Protein AF-A0A2E2TBA7-F1 (afdb_monomer)

Solvent-accessible surface area (backbone atoms only — not comparable to full-atom values): 9238 Å² total; per-residue (Å²): 132,82,86,79,78,93,79,73,98,77,82,79,81,90,69,86,88,75,64,69,52,80,53,84,62,82,95,82,56,82,50,82,44,43,56,67,56,39,50,57,47,47,51,52,52,51,49,49,46,70,75,65,44,54,63,34,43,54,87,55,48,68,64,54,55,20,61,77,69,74,46,56,56,70,56,53,49,49,35,36,36,72,78,65,73,34,55,62,70,58,48,52,45,47,51,34,48,53,53,37,53,53,50,42,66,75,41,50,52,94,56,34,59,74,64,55,70,69,56,46,41,44,65,30,18,42,89,42,71,68,59,42,52,53,45,42,28,72,72,67,76,36,53,73,67,58,52,49,49,49,59,60,60,112

pLDDT: mean 81.48, std 22.39, range [24.77, 98.06]

Secondary structure (DSSP, 8-state):
--------S-------S--EEEEEETTTEEEEEEHHHHHHHHHHHHHHHHHH-GGGSTT--HHHHHHHTT--HHHHHHHHHHHHSS-HHHHHHHHHHHHHHHHHHHTEETTEESS-HHHHHHHTT---HHHHHHHHHHHHSS-HHHHHHHHH--

Structure (mmCIF, N/CA/C/O backbone):
data_AF-A0A2E2TBA7-F1
#
_entry.id   AF-A0A2E2TBA7-F1
#
loop_
_atom_site.group_PDB
_atom_site.id
_atom_site.type_symbol
_atom_site.label_atom_id
_atom_site.label_alt_id
_atom_site.label_comp_id
_atom_site.label_asym_id
_atom_site.label_entity_id
_atom_site.label_seq_id
_atom_site.pdbx_PDB_ins_code
_atom_site.Cartn_x
_atom_site.Cartn_y
_atom_site.Cartn_z
_atom_site.occupancy
_atom_site.B_iso_or_equiv
_atom_site.auth_seq_id
_atom_site.auth_comp_id
_atom_site.auth_asym_id
_atom_site.auth_atom_id
_atom_site.pdbx_PDB_model_num
ATOM 1 N N . MET A 1 1 ? -14.430 -23.973 48.897 1.00 41.78 1 MET A N 1
ATOM 2 C CA . MET A 1 1 ? -14.152 -24.447 47.530 1.00 41.78 1 MET A CA 1
ATOM 3 C C . MET A 1 1 ? -15.305 -23.957 46.680 1.00 41.78 1 MET A C 1
ATOM 5 O O . MET A 1 1 ? -16.429 -24.409 46.867 1.00 41.78 1 MET A O 1
ATOM 9 N N . GLU A 1 2 ? -15.031 -22.884 45.948 1.00 30.27 2 GLU A N 1
ATOM 10 C CA . GLU A 1 2 ? -15.956 -22.095 45.124 1.00 30.27 2 GLU A CA 1
ATOM 11 C C . GLU A 1 2 ? -16.721 -23.017 44.146 1.00 30.27 2 GLU A C 1
ATOM 13 O O . GLU A 1 2 ? -16.165 -23.997 43.660 1.00 30.27 2 GLU A O 1
ATOM 18 N N . ALA A 1 3 ? -18.052 -22.929 44.003 1.00 27.05 3 ALA A N 1
ATOM 19 C CA . ALA A 1 3 ? -18.788 -21.936 43.202 1.00 27.05 3 ALA A CA 1
ATOM 20 C C . ALA A 1 3 ? -18.152 -21.759 41.802 1.00 27.05 3 ALA A C 1
ATOM 22 O O . ALA A 1 3 ? -16.991 -21.411 41.708 1.00 27.05 3 ALA A O 1
ATOM 23 N N . GLN A 1 4 ? -18.804 -21.944 40.656 1.00 24.77 4 GLN A N 1
ATOM 24 C CA . GLN A 1 4 ? -20.219 -21.979 40.318 1.00 24.77 4 GLN A CA 1
ATOM 25 C C . GLN A 1 4 ? -20.363 -22.491 38.872 1.00 24.77 4 GLN A C 1
ATOM 27 O O . GLN A 1 4 ? -19.608 -22.107 37.988 1.00 24.77 4 GLN A O 1
ATOM 32 N N . LYS A 1 5 ? -21.387 -23.328 38.686 1.00 28.64 5 LYS A N 1
ATOM 33 C CA . LYS A 1 5 ? -22.400 -23.313 37.619 1.00 28.64 5 LYS A CA 1
ATOM 34 C C . LYS A 1 5 ? -21.967 -23.021 36.173 1.00 28.64 5 LYS A C 1
ATOM 36 O O . LYS A 1 5 ? -21.840 -21.877 35.752 1.00 28.64 5 LYS A O 1
ATOM 41 N N . THR A 1 6 ? -22.028 -24.082 35.374 1.00 35.12 6 THR A N 1
ATOM 42 C CA . THR A 1 6 ? -22.618 -24.070 34.029 1.00 35.12 6 THR A CA 1
ATOM 43 C C . THR A 1 6 ? -23.973 -23.344 34.055 1.00 35.12 6 THR A C 1
ATOM 45 O O . THR A 1 6 ? -24.862 -23.754 34.804 1.00 35.12 6 THR A O 1
ATOM 48 N N . ILE A 1 7 ? -24.136 -22.277 33.265 1.00 28.92 7 ILE A N 1
ATOM 49 C CA . ILE A 1 7 ? -25.440 -21.687 32.926 1.00 28.92 7 ILE A CA 1
ATOM 50 C C . ILE A 1 7 ? -25.463 -21.416 31.418 1.00 28.92 7 ILE A C 1
ATOM 52 O O . ILE A 1 7 ? -24.490 -20.952 30.831 1.00 28.92 7 ILE A O 1
ATOM 56 N N . THR A 1 8 ? -26.584 -21.831 30.856 1.00 27.48 8 THR A N 1
ATOM 57 C CA . THR A 1 8 ? -27.000 -22.088 29.482 1.00 27.48 8 THR A CA 1
ATOM 58 C C . THR A 1 8 ? -27.144 -20.850 28.594 1.00 27.48 8 THR A C 1
ATOM 60 O O . THR A 1 8 ? -27.253 -19.725 29.075 1.00 27.48 8 THR A O 1
ATOM 63 N N . GLU A 1 9 ? -27.214 -21.111 27.286 1.00 33.19 9 GLU A N 1
ATOM 64 C CA . GLU A 1 9 ? -27.812 -20.266 26.249 1.00 33.19 9 GLU A CA 1
ATOM 65 C C . GLU A 1 9 ? -29.188 -19.726 26.683 1.00 33.19 9 GLU A C 1
ATOM 67 O O . GLU A 1 9 ? -30.178 -20.430 26.567 1.00 33.19 9 GLU A O 1
ATOM 72 N N . GLU A 1 10 ? -29.275 -18.501 27.197 1.00 35.47 10 GLU A N 1
ATOM 73 C CA . GLU A 1 10 ? -30.451 -17.630 27.049 1.00 35.47 10 GLU A CA 1
ATOM 74 C C . GLU A 1 10 ? -30.178 -16.264 27.679 1.00 35.47 10 GLU A C 1
ATOM 76 O O . GLU A 1 10 ? -29.498 -16.160 28.695 1.00 35.47 10 GLU A O 1
ATOM 81 N N . GLN A 1 11 ? -30.778 -15.228 27.086 1.00 28.72 11 GLN A N 1
ATOM 82 C CA . GLN A 1 11 ? -30.673 -13.794 27.407 1.00 28.72 11 GLN A CA 1
ATOM 83 C C . GLN A 1 11 ? -29.586 -13.012 26.646 1.00 28.72 11 GLN A C 1
ATOM 85 O O . GLN A 1 11 ? -28.807 -12.250 27.217 1.00 28.72 11 GLN A O 1
ATOM 90 N N . LEU A 1 12 ? -29.624 -13.104 25.310 1.00 30.34 12 LEU A N 1
ATOM 91 C CA . LEU A 1 12 ? -29.256 -11.959 24.471 1.00 30.34 12 LEU A CA 1
ATOM 92 C C . LEU A 1 12 ? -30.328 -10.866 24.653 1.00 30.34 12 LEU A C 1
ATOM 94 O O . LEU A 1 12 ? -31.509 -11.152 24.435 1.00 30.34 12 LEU A O 1
ATOM 98 N N . PRO A 1 13 ? -29.974 -9.622 25.017 1.00 31.33 13 PRO A N 1
ATOM 99 C CA . PRO A 1 13 ? -30.932 -8.533 24.971 1.00 31.33 13 PRO A CA 1
ATOM 100 C C . PRO A 1 13 ? -31.286 -8.250 23.505 1.00 31.33 13 PRO A C 1
ATOM 102 O O . PRO A 1 13 ? -30.430 -7.895 22.695 1.00 31.33 13 PRO A O 1
ATOM 105 N N . LEU A 1 14 ? -32.567 -8.424 23.176 1.00 29.69 14 LEU A N 1
ATOM 106 C CA . LEU A 1 14 ? -33.190 -7.931 21.951 1.00 29.69 14 LEU A CA 1
ATOM 107 C C . LEU A 1 14 ? -33.119 -6.399 21.964 1.00 29.69 14 LEU A C 1
ATOM 109 O O . LEU A 1 14 ? -33.989 -5.737 22.524 1.00 29.69 14 LEU A O 1
ATOM 113 N N . ILE A 1 15 ? -32.068 -5.837 21.371 1.00 36.72 15 ILE A N 1
ATOM 114 C CA . ILE A 1 15 ? -31.977 -4.406 21.078 1.00 36.72 15 ILE A CA 1
ATOM 115 C C . ILE A 1 15 ? -31.939 -4.277 19.560 1.00 36.72 15 ILE A C 1
ATOM 117 O O . ILE A 1 15 ? -31.045 -4.785 18.887 1.00 36.72 15 ILE A O 1
ATOM 121 N N . GLN A 1 16 ? -32.994 -3.669 19.032 1.00 31.91 16 GLN A N 1
ATOM 122 C CA . GLN A 1 16 ? -33.185 -3.390 17.618 1.00 31.91 16 GLN A CA 1
ATOM 123 C C . GLN A 1 16 ? -32.103 -2.410 17.134 1.00 31.91 16 GLN A C 1
ATOM 125 O O . GLN A 1 16 ? -31.929 -1.361 17.740 1.00 31.91 16 GLN A O 1
ATOM 130 N N . ASN A 1 17 ? -31.433 -2.765 16.032 1.00 40.19 17 ASN A N 1
ATOM 131 C CA . ASN A 1 17 ? -30.586 -1.920 15.178 1.00 40.19 17 ASN A CA 1
ATOM 132 C C . ASN A 1 17 ? -29.441 -1.143 15.854 1.00 40.19 17 ASN A C 1
ATOM 134 O O . ASN A 1 17 ? -29.629 -0.004 16.251 1.00 40.19 17 ASN A O 1
ATOM 138 N N . GLU A 1 18 ? -28.251 -1.757 15.888 1.00 36.94 18 GLU A N 1
ATOM 139 C CA . GLU A 1 18 ? -26.902 -1.162 15.739 1.00 36.94 18 GLU A CA 1
ATOM 140 C C . GLU A 1 18 ? -25.883 -2.217 16.207 1.00 36.94 18 GLU A C 1
ATOM 142 O O . GLU A 1 18 ? -25.723 -2.468 17.403 1.00 36.94 18 GLU A O 1
ATOM 147 N N . GLN A 1 19 ? -25.224 -2.914 15.275 1.00 43.12 19 GLN A N 1
ATOM 148 C CA . GLN A 1 19 ? -24.261 -3.957 15.636 1.00 43.12 19 GLN A CA 1
ATOM 149 C C . GLN A 1 19 ? -23.002 -3.315 16.243 1.00 43.12 19 GLN A C 1
ATOM 151 O O . GLN A 1 19 ? -22.225 -2.641 15.569 1.00 43.12 19 GLN A O 1
ATOM 156 N N . LEU A 1 20 ? -22.819 -3.506 17.551 1.00 47.09 20 LEU A N 1
ATOM 157 C CA . LEU A 1 20 ? -21.620 -3.105 18.283 1.00 47.09 20 LEU A CA 1
ATOM 158 C C . LEU A 1 20 ? -20.493 -4.103 18.000 1.00 47.09 20 LEU A C 1
ATOM 160 O O . LEU A 1 20 ? -20.607 -5.277 18.360 1.00 47.09 20 LEU A O 1
ATOM 164 N N . VAL A 1 21 ? -19.373 -3.646 17.436 1.00 51.38 21 VAL A N 1
ATOM 165 C CA . VAL A 1 21 ? -18.164 -4.477 17.337 1.00 51.38 21 VAL A CA 1
ATOM 166 C C . VAL A 1 21 ? -17.383 -4.341 18.643 1.00 51.38 21 VAL A C 1
ATOM 168 O O . VAL A 1 21 ? -16.808 -3.295 18.942 1.00 51.38 21 VAL A O 1
ATOM 171 N N . ILE A 1 22 ? -17.390 -5.399 19.458 1.00 52.72 22 ILE A N 1
ATOM 172 C CA . ILE A 1 22 ? -16.625 -5.464 20.708 1.00 52.72 22 ILE A CA 1
ATOM 173 C C . ILE A 1 22 ? -15.213 -5.943 20.378 1.00 52.72 22 ILE A C 1
ATOM 175 O O . ILE A 1 22 ? -15.031 -7.089 19.976 1.00 52.72 22 ILE A O 1
ATOM 179 N N . VAL A 1 23 ? -14.209 -5.094 20.605 1.00 52.09 23 VAL A N 1
ATOM 180 C CA . VAL A 1 23 ? -12.800 -5.501 20.525 1.00 52.09 23 VAL A CA 1
ATOM 181 C C . VAL A 1 23 ? -12.170 -5.331 21.903 1.00 52.09 23 VAL A C 1
ATOM 183 O O . VAL A 1 23 ? -12.066 -4.220 22.424 1.00 52.09 23 VAL A O 1
ATOM 186 N N . THR A 1 24 ? -11.813 -6.448 22.535 1.00 42.59 24 THR A N 1
ATOM 187 C CA . THR A 1 24 ? -11.112 -6.467 23.823 1.00 42.59 24 THR A CA 1
ATOM 188 C C . THR 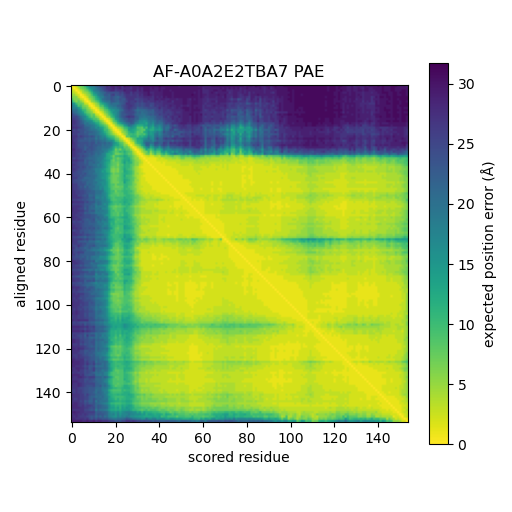A 1 24 ? -9.605 -6.460 23.605 1.00 42.59 24 THR A C 1
ATOM 190 O O . THR A 1 24 ? -9.079 -7.396 23.009 1.00 42.59 24 THR A O 1
ATOM 193 N N . GLU A 1 25 ? -8.902 -5.490 24.188 1.00 40.16 25 GLU A N 1
ATOM 194 C CA . GLU A 1 25 ? -7.497 -5.660 24.567 1.00 40.16 25 GLU A CA 1
ATOM 195 C C . GLU A 1 25 ? -7.343 -5.367 26.066 1.00 40.16 25 GLU A C 1
ATOM 197 O O . GLU A 1 25 ? -7.679 -4.289 26.549 1.00 40.16 25 GLU A O 1
ATOM 202 N N . ASN A 1 26 ? -6.874 -6.383 26.794 1.00 40.84 26 ASN A N 1
ATOM 203 C CA . ASN A 1 26 ? -6.339 -6.371 28.156 1.00 40.84 26 ASN A CA 1
ATOM 204 C C . ASN A 1 26 ? -7.066 -5.501 29.214 1.00 40.84 26 ASN A C 1
ATOM 206 O O . ASN A 1 26 ? -6.808 -4.325 29.454 1.00 40.84 26 ASN A O 1
ATOM 210 N N . ASN A 1 27 ? -7.937 -6.209 29.926 1.00 46.12 27 ASN A N 1
ATOM 211 C CA . ASN A 1 27 ? -8.479 -6.036 31.271 1.00 46.12 27 ASN A CA 1
ATOM 212 C C . ASN A 1 27 ? -9.227 -4.775 31.741 1.00 46.12 27 ASN A C 1
ATOM 214 O O . ASN A 1 27 ? -9.919 -4.966 32.727 1.00 46.12 27 ASN A O 1
ATOM 218 N N . GLN A 1 28 ? -9.238 -3.570 31.141 1.00 47.28 28 GLN A N 1
ATOM 219 C CA . GLN A 1 28 ? -10.141 -2.490 31.657 1.00 47.28 28 GLN A CA 1
ATOM 220 C C . GLN A 1 28 ? -10.710 -1.454 30.653 1.00 47.28 28 GLN A C 1
ATOM 222 O O . GLN A 1 28 ? -11.414 -0.539 31.080 1.00 47.28 28 GLN A O 1
ATOM 227 N N . LYS A 1 29 ? -10.514 -1.570 29.327 1.00 47.47 29 LYS A N 1
ATOM 228 C CA . LYS A 1 29 ? -11.161 -0.658 28.351 1.00 47.47 29 LYS A CA 1
ATOM 229 C C . LYS A 1 29 ? -11.882 -1.405 27.231 1.00 47.47 29 LYS A C 1
ATOM 231 O O . LYS A 1 29 ? -11.258 -1.969 26.341 1.00 47.47 29 LYS A O 1
ATOM 236 N N . LYS A 1 30 ? -13.218 -1.362 27.261 1.00 57.53 30 LYS A N 1
ATOM 237 C CA . LYS A 1 30 ? -14.085 -1.791 26.157 1.00 57.53 30 LYS A CA 1
ATOM 238 C C . LYS A 1 30 ? -14.135 -0.665 25.127 1.00 57.53 30 LYS A C 1
ATOM 240 O O . LYS A 1 30 ? -14.707 0.387 25.400 1.00 57.53 30 LYS A O 1
ATOM 245 N N . ILE A 1 31 ? -13.512 -0.868 23.973 1.00 60.09 31 ILE A N 1
ATOM 246 C CA . ILE A 1 31 ? -13.666 0.035 22.833 1.00 60.09 31 ILE A CA 1
ATOM 247 C C . ILE A 1 31 ? -14.974 -0.339 22.139 1.00 60.09 31 ILE A C 1
ATOM 249 O O . ILE A 1 31 ? -15.184 -1.504 21.804 1.00 60.09 31 ILE A O 1
ATOM 253 N N . LEU A 1 32 ? -15.863 0.640 21.984 1.00 67.31 32 LEU A N 1
ATOM 254 C CA . LEU A 1 32 ? -17.148 0.477 21.320 1.00 67.31 32 LEU A CA 1
ATOM 255 C C . LEU A 1 32 ? -17.128 1.332 20.052 1.00 67.31 32 LEU A C 1
ATOM 257 O O . LEU A 1 32 ? -17.082 2.558 20.145 1.00 67.31 32 LEU A O 1
ATOM 261 N N . LEU A 1 33 ? -17.123 0.679 18.892 1.00 74.44 33 LEU A N 1
ATOM 262 C CA . LEU A 1 33 ? -17.385 1.319 17.608 1.00 74.44 33 LEU A CA 1
ATOM 263 C C . LEU A 1 33 ? -18.650 0.696 17.022 1.00 74.44 33 LEU A C 1
ATOM 265 O O . LEU A 1 33 ? -18.793 -0.532 17.014 1.00 74.44 33 LEU A O 1
ATOM 269 N N . THR A 1 34 ? -19.570 1.540 16.567 1.00 83.81 34 THR A N 1
ATOM 270 C CA . THR A 1 34 ? -20.714 1.092 15.770 1.00 83.81 34 THR A CA 1
ATOM 271 C C . THR A 1 34 ? -20.264 0.804 14.342 1.00 83.81 34 THR A C 1
ATOM 273 O O . THR A 1 34 ? -19.258 1.344 13.876 1.00 83.81 34 THR A O 1
ATOM 276 N N . GLU A 1 35 ? -21.014 -0.025 13.622 1.00 84.38 35 GLU A N 1
ATOM 277 C CA . GLU A 1 35 ? -20.778 -0.252 12.192 1.00 84.38 35 GLU A CA 1
ATOM 278 C C . GLU A 1 35 ? -20.775 1.064 11.394 1.00 84.38 35 GLU A C 1
ATOM 280 O O . GLU A 1 35 ? -19.861 1.301 10.608 1.00 84.38 35 GLU A O 1
ATOM 285 N N . LEU A 1 36 ? -21.706 1.979 11.694 1.00 86.56 36 LEU A N 1
ATOM 286 C CA . LEU A 1 36 ? -21.747 3.309 11.081 1.00 86.56 36 LEU A CA 1
ATOM 287 C C . LEU A 1 36 ? -20.447 4.096 11.315 1.00 86.56 36 LEU A C 1
ATOM 289 O O . LEU A 1 36 ? -19.890 4.661 10.380 1.00 86.56 36 LEU A O 1
ATOM 293 N N . GLN A 1 37 ? -19.923 4.097 12.545 1.00 88.12 37 GLN A N 1
ATOM 294 C CA . GLN A 1 37 ? -18.652 4.762 12.844 1.00 88.12 37 GLN A CA 1
ATOM 295 C C . GLN A 1 37 ? -17.486 4.115 12.097 1.00 88.12 37 GLN A C 1
ATOM 297 O O . GLN A 1 37 ? -16.603 4.818 11.615 1.00 88.12 37 GLN A O 1
ATOM 302 N N . ILE A 1 38 ? -17.461 2.785 11.991 1.00 89.94 38 ILE A N 1
ATOM 303 C CA . ILE A 1 38 ? -16.417 2.081 11.240 1.00 89.94 38 ILE A CA 1
ATOM 304 C C . ILE A 1 38 ? -16.436 2.517 9.770 1.00 89.94 38 ILE A C 1
ATOM 306 O O . ILE A 1 38 ? -15.374 2.763 9.195 1.00 89.94 38 ILE A O 1
ATOM 310 N N . ASP A 1 39 ? -17.622 2.649 9.187 1.00 91.31 39 ASP A N 1
ATOM 311 C CA . ASP A 1 39 ? -17.804 3.021 7.787 1.00 91.31 39 ASP A CA 1
ATOM 312 C C . ASP A 1 39 ? -17.390 4.467 7.526 1.00 91.31 39 ASP A C 1
ATOM 314 O O . ASP A 1 39 ? -16.515 4.706 6.692 1.00 91.31 39 ASP A O 1
ATOM 318 N N . GLU A 1 40 ? -17.899 5.414 8.316 1.00 92.31 40 GLU A N 1
ATOM 319 C CA . GLU A 1 40 ? -17.521 6.830 8.229 1.00 92.31 40 GLU A CA 1
ATOM 320 C C . GLU A 1 40 ? -16.006 7.034 8.362 1.00 92.31 40 GLU A C 1
ATOM 322 O O . GLU A 1 40 ? -15.398 7.884 7.706 1.00 92.31 40 GLU A O 1
ATOM 327 N N . TRP A 1 41 ? -15.370 6.268 9.247 1.00 91.62 41 TRP A N 1
ATOM 328 C CA . TRP A 1 41 ? -13.934 6.374 9.467 1.00 91.62 41 TRP A CA 1
ATOM 329 C C . TRP A 1 41 ? -13.144 5.750 8.330 1.00 91.62 41 TRP A C 1
ATOM 331 O O . TRP A 1 41 ? -12.132 6.316 7.917 1.00 91.62 41 TRP A O 1
ATOM 341 N N . CYS A 1 42 ? -13.602 4.615 7.803 1.00 93.94 42 CYS A N 1
ATOM 342 C CA . CYS A 1 42 ? -13.001 4.007 6.627 1.00 93.94 42 CYS A CA 1
ATOM 343 C C . CYS A 1 42 ? -13.033 4.978 5.442 1.00 93.94 42 CYS A C 1
ATOM 345 O O . CYS A 1 42 ? -12.013 5.151 4.779 1.00 93.94 42 CYS A O 1
ATOM 347 N N . GLU A 1 43 ? -14.157 5.662 5.224 1.00 95.38 43 GLU A N 1
ATOM 348 C CA . GLU A 1 43 ? -14.290 6.675 4.175 1.00 95.38 43 GLU A CA 1
ATOM 349 C C . GLU A 1 43 ? -13.335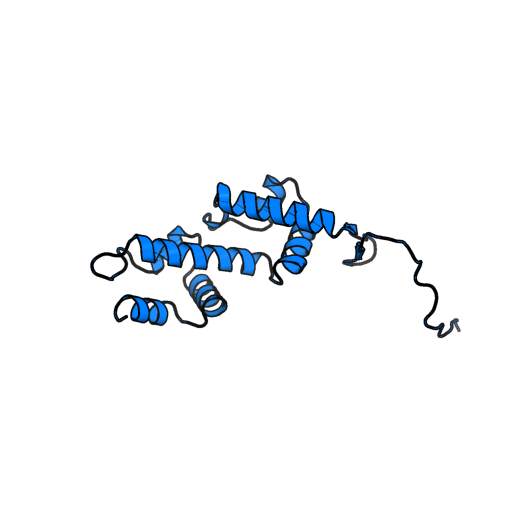 7.852 4.383 1.00 95.38 43 GLU A C 1
ATOM 351 O O . GLU A 1 43 ? -12.646 8.254 3.447 1.00 95.38 43 GLU A O 1
ATOM 356 N N . LYS A 1 44 ? -13.219 8.377 5.610 1.00 94.75 44 LYS A N 1
ATOM 357 C CA . LYS A 1 44 ? -12.261 9.452 5.927 1.00 94.75 44 LYS A CA 1
ATOM 358 C C . LYS A 1 44 ? -10.814 9.034 5.675 1.00 94.75 44 LYS A C 1
ATOM 360 O O . LYS A 1 44 ? -10.045 9.814 5.114 1.00 94.75 44 LYS A O 1
ATOM 365 N N . ILE A 1 45 ? -10.443 7.819 6.081 1.00 95.00 45 ILE A N 1
ATOM 366 C CA . ILE A 1 45 ? -9.103 7.269 5.853 1.00 95.00 45 ILE A CA 1
ATOM 367 C C . ILE A 1 45 ? -8.837 7.139 4.352 1.00 95.00 45 ILE A C 1
ATOM 369 O O . ILE A 1 45 ? -7.806 7.607 3.875 1.00 95.00 45 ILE A O 1
ATOM 373 N N . ASP A 1 46 ? -9.767 6.550 3.602 1.00 95.38 46 ASP A N 1
ATOM 374 C CA . ASP A 1 46 ? -9.624 6.364 2.158 1.00 95.38 46 ASP A CA 1
ATOM 375 C C . ASP A 1 46 ? -9.552 7.712 1.427 1.00 95.38 46 ASP A C 1
ATOM 377 O O . ASP A 1 46 ? -8.702 7.902 0.555 1.00 95.38 46 ASP A O 1
ATOM 381 N N . HIS A 1 47 ? -10.373 8.686 1.821 1.00 95.81 47 HIS A N 1
ATOM 382 C CA . HIS A 1 47 ? -10.334 10.037 1.272 1.00 95.81 47 HIS A CA 1
ATOM 383 C C . HIS A 1 47 ? -8.986 10.719 1.530 1.00 95.81 47 HIS A C 1
ATOM 385 O O . HIS A 1 47 ? -8.383 11.264 0.609 1.00 95.81 47 HIS A O 1
ATOM 391 N N . TYR A 1 48 ? -8.468 10.654 2.758 1.00 95.94 48 TYR A N 1
ATOM 392 C CA . TYR A 1 48 ? -7.161 11.217 3.096 1.00 95.94 48 TYR A CA 1
ATOM 393 C C . TYR A 1 48 ? -6.028 10.561 2.293 1.00 95.94 48 TYR A C 1
ATOM 395 O O . TYR A 1 48 ? -5.194 11.256 1.713 1.00 95.94 48 TYR A O 1
ATOM 403 N N . LEU A 1 49 ? -6.032 9.228 2.194 1.00 95.75 49 LEU A N 1
ATOM 404 C CA . LEU A 1 49 ? -5.012 8.479 1.457 1.00 95.75 49 LEU A CA 1
ATOM 405 C C . LEU A 1 49 ? -5.044 8.767 -0.048 1.00 95.75 49 LEU A C 1
ATOM 407 O O . LEU A 1 49 ? -3.994 8.849 -0.678 1.00 95.75 49 LEU A O 1
ATOM 411 N N . THR A 1 50 ? -6.229 8.947 -0.628 1.00 93.88 50 THR A N 1
ATOM 412 C CA . THR A 1 50 ? -6.385 9.189 -2.071 1.00 93.88 50 THR A CA 1
ATOM 413 C C . THR A 1 50 ? -6.141 10.641 -2.468 1.00 93.88 50 THR A C 1
ATOM 415 O O . THR A 1 50 ? -5.573 10.889 -3.527 1.00 93.88 50 THR A O 1
ATOM 418 N N . THR A 1 51 ? -6.540 11.607 -1.638 1.00 93.75 51 THR A N 1
ATOM 419 C CA . THR A 1 51 ? -6.396 13.035 -1.965 1.00 93.75 51 THR A CA 1
ATOM 420 C C . THR A 1 51 ? -5.012 13.582 -1.654 1.00 93.75 51 THR A C 1
ATOM 422 O O . THR A 1 51 ? -4.484 14.366 -2.438 1.00 93.75 51 THR A O 1
ATOM 425 N N . MET A 1 52 ? -4.419 13.179 -0.527 1.00 94.12 52 MET A N 1
ATOM 426 C CA . MET A 1 52 ? -3.119 13.693 -0.082 1.00 94.12 52 MET A CA 1
ATOM 427 C C . MET A 1 52 ? -1.958 12.768 -0.464 1.00 94.12 52 MET A C 1
ATOM 429 O O . MET A 1 52 ? -0.804 13.190 -0.427 1.00 94.12 52 MET A O 1
ATOM 433 N N . THR A 1 53 ? -2.230 11.509 -0.829 1.00 95.62 53 THR A N 1
ATOM 434 C CA . THR A 1 53 ? -1.208 10.483 -1.133 1.00 95.62 53 THR A CA 1
ATOM 435 C C . THR A 1 53 ? -0.069 10.378 -0.100 1.00 95.62 53 THR A C 1
ATOM 437 O O . THR A 1 53 ? 1.092 10.192 -0.467 1.00 95.62 53 THR A O 1
ATOM 440 N N . PRO A 1 54 ? -0.354 10.474 1.214 1.00 96.44 54 PRO A N 1
ATOM 441 C CA . PRO A 1 54 ? 0.679 10.535 2.244 1.00 96.44 54 PRO A CA 1
ATOM 442 C C . PRO A 1 54 ? 1.430 9.206 2.369 1.00 96.44 54 PRO A C 1
ATOM 444 O O . PRO A 1 54 ? 2.564 9.178 2.826 1.00 96.44 54 PRO A O 1
ATOM 447 N N . HIS A 1 55 ? 0.840 8.095 1.911 1.00 96.69 55 HIS A N 1
ATOM 448 C CA . HIS A 1 55 ? 1.494 6.792 1.890 1.00 96.69 55 HIS A CA 1
ATOM 449 C C . HIS A 1 55 ? 2.705 6.736 0.961 1.00 96.69 55 HIS A C 1
ATOM 451 O O . HIS A 1 55 ? 3.480 5.795 1.085 1.00 96.69 55 HIS A O 1
ATOM 457 N N . TRP A 1 56 ? 2.914 7.700 0.062 1.00 97.19 56 TRP A N 1
ATOM 458 C CA . TRP A 1 56 ? 4.156 7.774 -0.716 1.00 97.19 56 TRP A CA 1
ATOM 459 C C . TRP A 1 56 ? 5.349 8.245 0.115 1.00 97.19 56 TRP A C 1
ATOM 461 O O . TRP A 1 56 ? 6.485 7.995 -0.282 1.00 97.19 56 TRP A O 1
ATOM 471 N N . ASP A 1 57 ? 5.113 8.869 1.271 1.00 96.81 57 ASP A N 1
ATOM 472 C CA . ASP A 1 57 ? 6.170 9.132 2.237 1.00 96.81 57 ASP A CA 1
ATOM 473 C C . ASP A 1 57 ? 6.626 7.795 2.844 1.00 96.81 57 ASP A C 1
ATOM 475 O O . ASP A 1 57 ? 5.802 7.060 3.407 1.00 96.81 57 ASP A O 1
ATOM 479 N N . PRO A 1 58 ? 7.913 7.433 2.723 1.00 95.06 58 PRO A N 1
ATOM 480 C CA . PRO A 1 58 ? 8.443 6.242 3.357 1.00 95.06 58 PRO A CA 1
ATOM 481 C C . PRO A 1 58 ? 8.140 6.175 4.862 1.00 95.06 58 PRO A C 1
ATOM 483 O O . PRO A 1 58 ? 7.737 5.108 5.338 1.00 95.06 58 PRO A O 1
ATOM 486 N N . GLU A 1 59 ? 8.240 7.299 5.579 1.00 95.38 59 GLU A N 1
ATOM 487 C CA . GLU A 1 59 ? 8.035 7.411 7.033 1.00 95.38 59 GLU A CA 1
ATOM 488 C C . GLU A 1 59 ? 6.548 7.386 7.436 1.00 95.38 59 GLU A C 1
ATOM 490 O O . GLU A 1 59 ? 6.204 7.452 8.618 1.00 95.38 59 GLU A O 1
ATOM 495 N N . PHE A 1 60 ? 5.636 7.264 6.465 1.00 95.50 60 PHE A N 1
ATOM 496 C CA . PHE A 1 60 ? 4.211 7.152 6.733 1.00 95.50 60 PHE A CA 1
ATOM 497 C C . PHE A 1 60 ? 3.869 5.852 7.465 1.00 95.50 60 PHE A C 1
ATOM 499 O O . PHE A 1 60 ? 4.044 4.742 6.949 1.00 95.50 60 PHE A O 1
ATOM 506 N N . ASP A 1 61 ? 3.291 6.000 8.653 1.00 93.69 61 ASP A N 1
ATOM 507 C CA . ASP A 1 61 ? 2.853 4.898 9.490 1.00 93.69 61 ASP A CA 1
ATOM 5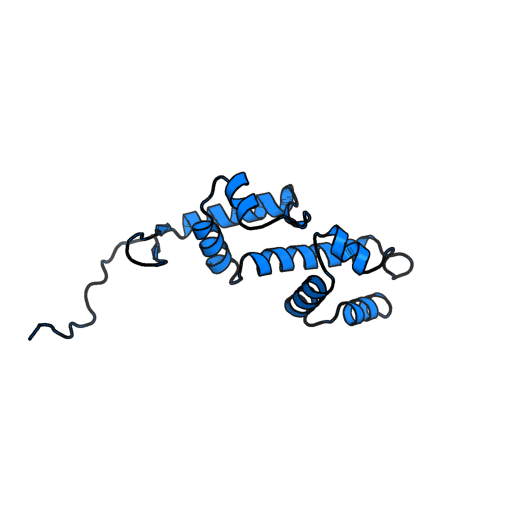08 C C . ASP A 1 61 ? 1.489 5.180 10.151 1.00 93.69 61 ASP A C 1
ATOM 510 O O . ASP A 1 61 ? 0.808 6.179 9.895 1.00 93.69 61 ASP A O 1
ATOM 514 N N . SER A 1 62 ? 1.077 4.268 11.036 1.00 91.44 62 SER A N 1
ATOM 515 C CA . SER A 1 62 ? -0.158 4.416 11.810 1.00 91.44 62 SER A CA 1
ATOM 516 C C . SER A 1 62 ? -0.126 5.615 12.765 1.00 91.44 62 SER A C 1
ATOM 518 O O . SER A 1 62 ? -1.191 6.094 13.152 1.00 91.44 62 SER A O 1
ATOM 520 N N . ALA A 1 63 ? 1.057 6.101 13.165 1.00 91.69 63 ALA A N 1
ATOM 521 C CA . ALA A 1 63 ? 1.213 7.279 14.018 1.00 91.69 63 ALA A CA 1
ATOM 522 C C . ALA A 1 63 ? 0.756 8.513 13.287 1.00 91.69 63 ALA A C 1
ATOM 524 O O . ALA A 1 63 ? -0.041 9.288 13.816 1.00 91.69 63 ALA A O 1
ATOM 525 N N . THR A 1 64 ? 1.295 8.662 12.083 1.00 93.25 64 THR A N 1
ATOM 526 C CA . THR A 1 64 ? 1.177 9.866 11.290 1.00 93.25 64 THR A CA 1
ATOM 527 C C . THR A 1 64 ? -0.285 10.078 10.941 1.00 93.25 64 THR A C 1
ATOM 529 O O . THR A 1 64 ? -0.860 11.079 11.352 1.00 93.25 64 THR A O 1
ATOM 532 N N . ILE A 1 65 ? -0.957 9.082 10.359 1.00 94.12 65 ILE A N 1
ATOM 533 C CA . ILE A 1 65 ? -2.391 9.197 10.048 1.00 94.12 65 ILE A CA 1
ATOM 534 C C . ILE A 1 65 ? -3.275 9.367 11.292 1.00 94.12 65 ILE A C 1
ATOM 536 O O . ILE A 1 65 ? -4.247 10.115 11.254 1.00 94.12 65 ILE A O 1
ATOM 540 N N . SER A 1 66 ? -2.943 8.719 12.413 1.00 90.56 66 SER A N 1
ATOM 541 C CA . SER A 1 66 ? -3.702 8.894 13.659 1.00 90.56 66 SER A CA 1
ATOM 542 C C . SER A 1 66 ? -3.599 10.326 14.176 1.00 90.56 66 SER A C 1
ATOM 544 O O . SER A 1 66 ? -4.577 10.882 14.662 1.00 90.56 66 SER A O 1
ATOM 546 N N . LYS A 1 67 ? -2.425 10.948 14.052 1.00 91.81 67 LYS A N 1
ATOM 547 C CA . LYS A 1 67 ? -2.224 12.348 14.422 1.00 91.81 67 LYS A CA 1
ATOM 548 C C . LYS A 1 67 ? -2.969 13.288 13.472 1.00 91.81 67 LYS A C 1
ATOM 550 O O . LYS A 1 67 ? -3.679 14.162 13.956 1.00 91.81 67 LYS A O 1
ATOM 555 N N . GLU A 1 68 ? -2.828 13.083 12.165 1.00 91.69 68 GLU A N 1
ATOM 556 C CA . GLU A 1 68 ? -3.411 13.939 11.120 1.00 91.69 68 GLU A CA 1
ATOM 557 C C . GLU A 1 68 ? -4.942 13.902 11.112 1.00 91.69 68 GLU A C 1
ATOM 559 O O . GLU A 1 68 ? -5.594 14.930 10.963 1.00 91.69 68 GLU A O 1
ATOM 564 N N . LEU A 1 69 ? -5.536 12.729 11.338 1.00 90.06 69 LEU A N 1
ATOM 565 C CA . LEU A 1 69 ? -6.990 12.575 11.407 1.00 90.06 69 LEU A CA 1
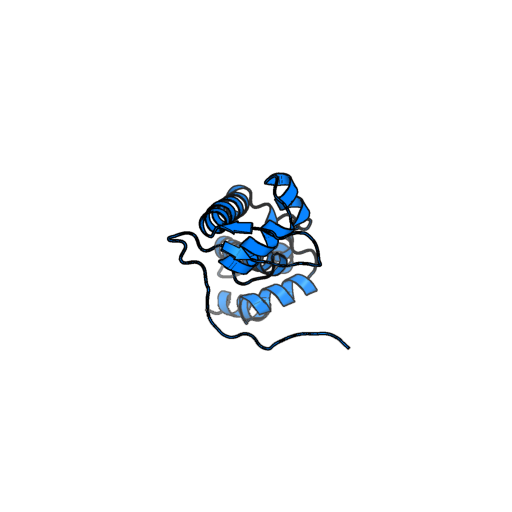ATOM 566 C C . LEU A 1 69 ? -7.549 12.720 12.832 1.00 90.06 69 LEU A C 1
ATOM 568 O O . LEU A 1 69 ? -8.742 12.515 13.043 1.00 90.06 69 LEU A O 1
ATOM 572 N N . HIS A 1 70 ? -6.703 13.063 13.812 1.00 87.38 70 HIS A N 1
ATOM 573 C CA . HIS A 1 70 ? -7.059 13.165 15.231 1.00 87.38 70 HIS A CA 1
ATOM 574 C C . HIS A 1 70 ? -7.775 11.913 15.776 1.00 87.38 70 HIS A C 1
ATOM 576 O O . HIS A 1 70 ? -8.775 11.990 16.494 1.00 87.38 70 HIS A O 1
ATOM 582 N N . PHE A 1 71 ? -7.230 10.741 15.452 1.00 81.00 71 PHE A N 1
ATOM 583 C CA . PHE A 1 71 ? -7.789 9.434 15.764 1.00 81.00 71 PHE A CA 1
ATOM 584 C C . PHE A 1 71 ? -6.907 8.583 16.676 1.00 81.00 71 PHE A C 1
ATOM 586 O O . PHE A 1 71 ? -5.694 8.747 16.786 1.00 81.00 71 PHE A O 1
ATOM 593 N N . ASN A 1 72 ? -7.546 7.630 17.354 1.00 83.69 72 ASN A N 1
ATOM 594 C CA . ASN A 1 72 ? -6.846 6.648 18.165 1.00 83.69 72 ASN A CA 1
ATOM 595 C C . ASN A 1 72 ? -6.256 5.546 17.266 1.00 83.69 72 ASN A C 1
ATOM 597 O O . ASN A 1 72 ? -6.975 4.957 16.458 1.00 83.69 72 ASN A O 1
ATOM 601 N N . ARG A 1 73 ? -4.971 5.209 17.448 1.00 82.62 73 ARG A N 1
ATOM 602 C CA . ARG A 1 73 ? -4.300 4.135 16.687 1.00 82.62 73 ARG A CA 1
ATOM 603 C C . ARG A 1 73 ? -5.016 2.788 16.771 1.00 82.62 73 ARG A C 1
ATOM 605 O O . ARG A 1 73 ? -5.068 2.065 15.782 1.00 82.62 73 ARG A O 1
ATOM 612 N N . THR A 1 74 ? -5.568 2.440 17.930 1.00 82.25 74 THR A N 1
ATOM 613 C CA . THR A 1 74 ? -6.336 1.203 18.107 1.00 82.25 74 THR A CA 1
ATOM 614 C C . THR A 1 74 ? -7.582 1.217 17.227 1.00 82.25 74 THR A C 1
ATOM 616 O O . THR A 1 74 ? -7.904 0.206 16.616 1.00 82.25 74 THR A O 1
ATOM 619 N N . TYR A 1 75 ? -8.245 2.368 17.087 1.00 84.06 75 TYR A N 1
ATOM 620 C CA . TYR A 1 75 ? -9.450 2.489 16.261 1.00 84.06 75 TYR A CA 1
ATOM 621 C C . TYR A 1 75 ? -9.096 2.367 14.783 1.00 84.06 75 TYR A C 1
ATOM 623 O O . TYR A 1 75 ? -9.769 1.641 14.064 1.00 84.06 75 TYR A O 1
ATOM 631 N N . LEU A 1 76 ? -7.998 2.989 14.347 1.00 87.94 76 LEU A N 1
ATOM 632 C CA . LEU A 1 76 ? -7.471 2.815 12.994 1.00 87.94 76 LEU A CA 1
ATOM 633 C C . LEU A 1 76 ? -7.235 1.332 12.669 1.00 87.94 76 LEU A C 1
ATOM 635 O O . LEU A 1 76 ? -7.701 0.845 11.642 1.00 87.94 76 LEU A O 1
ATOM 639 N N . SER A 1 77 ? -6.547 0.604 13.553 1.00 86.81 77 SER A N 1
ATOM 640 C CA . SER A 1 77 ? -6.300 -0.830 13.369 1.00 86.81 77 SER A CA 1
ATOM 641 C C . SER A 1 77 ? -7.598 -1.634 13.295 1.00 86.81 77 SER A C 1
ATOM 643 O O . SER A 1 77 ? -7.716 -2.502 12.431 1.00 86.81 77 SER A O 1
ATOM 645 N N . ILE A 1 78 ? -8.581 -1.327 14.149 1.00 86.06 78 ILE A N 1
ATOM 646 C CA . ILE A 1 78 ? -9.902 -1.969 14.124 1.00 86.06 78 ILE A CA 1
ATOM 647 C C . ILE A 1 78 ? -10.604 -1.689 12.795 1.00 86.06 78 ILE A C 1
ATOM 649 O O . ILE A 1 78 ? -11.005 -2.628 12.120 1.00 86.06 78 ILE A O 1
ATOM 653 N N . VAL A 1 79 ? -10.711 -0.425 12.383 1.00 91.50 79 VAL A N 1
ATOM 654 C CA . VAL A 1 79 ? -11.397 -0.028 11.146 1.00 91.50 79 VAL A CA 1
ATOM 655 C C . VAL A 1 79 ? -10.774 -0.716 9.933 1.00 91.50 79 VAL A C 1
ATOM 657 O O . VAL A 1 79 ? -11.484 -1.332 9.140 1.00 91.50 79 VAL A O 1
ATOM 660 N N . ILE A 1 80 ? -9.444 -0.685 9.811 1.00 92.19 80 ILE A N 1
ATOM 661 C CA . ILE A 1 80 ? -8.745 -1.307 8.682 1.00 92.19 80 ILE A CA 1
ATOM 662 C C . ILE A 1 80 ? -8.873 -2.832 8.713 1.00 92.19 80 ILE A C 1
ATOM 664 O O . ILE A 1 80 ? -9.173 -3.437 7.684 1.00 92.19 80 ILE A O 1
ATOM 668 N N . SER A 1 81 ? -8.712 -3.466 9.875 1.00 89.31 81 SER A N 1
ATOM 669 C CA . SER A 1 81 ? -8.879 -4.917 9.990 1.00 89.31 81 SER A CA 1
ATOM 670 C C . SER A 1 81 ? -10.309 -5.349 9.661 1.00 89.31 81 SER A C 1
ATOM 672 O O . SER A 1 81 ? -10.502 -6.351 8.976 1.00 89.31 81 SER A O 1
ATOM 674 N N . THR A 1 82 ? -11.311 -4.591 10.104 1.00 88.81 82 THR A N 1
ATOM 675 C CA . THR A 1 82 ? -12.724 -4.902 9.875 1.00 88.81 82 THR A CA 1
ATOM 676 C C . THR A 1 82 ? -13.1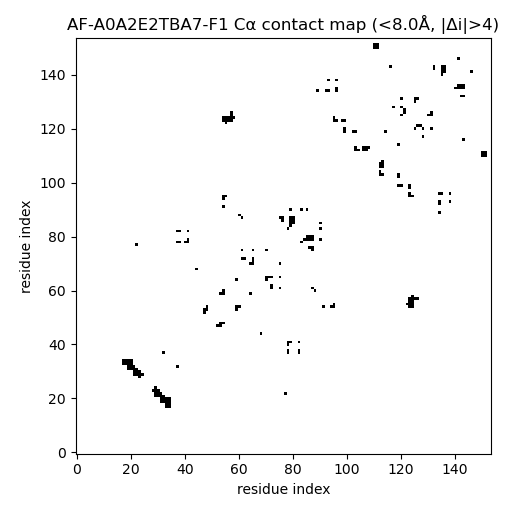27 -4.678 8.421 1.00 88.81 82 THR A C 1
ATOM 678 O O . THR A 1 82 ? -13.736 -5.560 7.826 1.00 88.81 82 THR A O 1
ATOM 681 N N . LYS A 1 83 ? -12.776 -3.532 7.818 1.00 93.38 83 LYS A N 1
ATOM 682 C CA . LYS A 1 83 ? -13.248 -3.161 6.469 1.00 93.38 83 LYS A CA 1
ATOM 683 C C . LYS A 1 83 ? -12.357 -3.646 5.338 1.00 93.38 83 LYS A C 1
ATOM 685 O O . LYS A 1 83 ? -12.831 -3.810 4.218 1.00 93.38 83 LYS A O 1
ATOM 690 N N . LYS A 1 84 ? -11.062 -3.834 5.594 1.00 91.19 84 LYS A N 1
ATOM 691 C CA . LYS A 1 84 ? -10.089 -4.240 4.568 1.00 91.19 84 LYS A CA 1
ATOM 692 C C . LYS A 1 84 ? -9.586 -5.666 4.765 1.00 91.19 84 LYS A C 1
ATOM 694 O O . LYS A 1 84 ? -8.940 -6.175 3.855 1.00 91.19 84 LYS A O 1
ATOM 699 N N . HIS A 1 85 ? -9.854 -6.297 5.915 1.00 91.94 85 HIS A N 1
ATOM 700 C CA . HIS A 1 85 ? -9.339 -7.626 6.280 1.00 91.94 85 HIS A CA 1
ATOM 701 C C . HIS A 1 85 ? -7.811 -7.726 6.175 1.00 91.94 85 HIS A C 1
ATOM 703 O O . HIS A 1 85 ? -7.245 -8.749 5.792 1.00 91.94 85 HIS A O 1
ATOM 709 N N . LEU A 1 86 ? -7.131 -6.625 6.497 1.00 92.06 86 LEU A N 1
ATOM 710 C CA . LEU A 1 86 ? -5.686 -6.485 6.406 1.00 92.06 86 LEU A CA 1
ATOM 711 C C . LEU A 1 86 ? -5.154 -5.799 7.657 1.00 92.06 86 LEU A C 1
ATOM 713 O O . LEU A 1 86 ? -5.834 -5.005 8.301 1.00 92.06 86 LEU A O 1
ATOM 717 N N . ARG A 1 87 ? -3.881 -6.051 7.954 1.00 92.38 87 ARG A N 1
ATOM 718 C CA . ARG A 1 87 ? -3.120 -5.177 8.846 1.00 92.38 87 ARG A CA 1
ATOM 719 C C . ARG A 1 87 ? -2.878 -3.828 8.172 1.00 92.38 87 ARG A C 1
ATOM 721 O O . ARG A 1 87 ? -2.727 -3.785 6.950 1.00 92.38 87 ARG A O 1
ATOM 728 N N . PHE A 1 88 ? -2.768 -2.758 8.959 1.00 92.56 88 PHE A N 1
ATOM 729 C CA . PHE A 1 88 ? -2.528 -1.404 8.448 1.00 92.56 88 PHE A CA 1
ATOM 730 C C . PHE A 1 88 ? -1.324 -1.343 7.500 1.00 92.56 88 PHE A C 1
ATOM 732 O O . PHE A 1 88 ? -1.435 -0.835 6.390 1.00 92.56 88 PHE A O 1
ATOM 739 N N . GLU A 1 89 ? -0.197 -1.949 7.871 1.00 93.19 89 GLU A N 1
ATOM 740 C CA . GLU A 1 89 ? 1.021 -1.916 7.056 1.00 93.19 89 GLU A CA 1
ATOM 741 C C . GLU A 1 89 ? 0.835 -2.654 5.721 1.00 93.19 89 GLU A C 1
ATOM 743 O O . GLU A 1 89 ? 1.338 -2.226 4.682 1.00 93.19 89 GLU A O 1
ATOM 748 N N . ASN A 1 90 ? 0.061 -3.744 5.725 1.00 94.94 90 ASN A N 1
ATOM 749 C CA . ASN A 1 90 ? -0.282 -4.473 4.504 1.00 94.94 90 ASN A CA 1
ATOM 750 C C . ASN A 1 90 ? -1.236 -3.668 3.619 1.00 94.94 90 ASN A C 1
ATOM 752 O O . ASN A 1 90 ? -1.109 -3.724 2.398 1.00 94.94 90 ASN A O 1
ATOM 756 N N . TYR A 1 91 ? -2.157 -2.909 4.218 1.00 96.25 91 TYR A N 1
ATOM 757 C CA . TYR A 1 91 ? -3.043 -2.014 3.483 1.00 96.25 91 TYR A CA 1
ATOM 758 C C . TYR A 1 91 ? -2.261 -0.900 2.780 1.00 96.25 91 TYR A C 1
ATOM 760 O O . TYR A 1 91 ? -2.410 -0.718 1.574 1.00 96.25 91 TYR A O 1
ATOM 768 N N . ILE A 1 92 ? -1.345 -0.236 3.489 1.00 97.00 92 ILE A N 1
ATOM 769 C CA . ILE A 1 92 ? -0.473 0.790 2.901 1.00 97.00 92 ILE A CA 1
ATOM 770 C C . ILE A 1 92 ? 0.386 0.208 1.780 1.00 97.00 92 ILE A C 1
ATOM 772 O O . ILE A 1 92 ? 0.436 0.761 0.683 1.00 97.00 92 ILE A O 1
ATOM 776 N N . ASN A 1 93 ? 0.999 -0.955 2.002 1.00 97.25 93 ASN A N 1
ATOM 777 C CA . ASN A 1 93 ? 1.774 -1.626 0.964 1.00 97.25 93 ASN A CA 1
ATOM 778 C C . ASN A 1 93 ? 0.924 -1.988 -0.261 1.00 97.25 93 ASN A C 1
ATOM 780 O O . ASN A 1 93 ? 1.407 -1.860 -1.381 1.00 97.25 93 ASN A O 1
ATOM 784 N N . LYS A 1 94 ? -0.336 -2.402 -0.079 1.00 97.19 94 LYS A N 1
ATOM 785 C CA . LYS A 1 94 ? -1.259 -2.671 -1.189 1.00 97.19 94 LYS A CA 1
ATOM 786 C C . LYS A 1 94 ? -1.486 -1.424 -2.047 1.00 97.19 94 LYS A C 1
ATOM 788 O O . LYS A 1 94 ? -1.400 -1.523 -3.269 1.00 97.19 94 LYS A O 1
ATOM 793 N N . LEU A 1 95 ? -1.714 -0.269 -1.419 1.00 97.69 95 LEU A N 1
ATOM 794 C CA . LEU A 1 95 ? -1.875 1.011 -2.121 1.00 97.69 95 LEU A CA 1
ATOM 795 C C . LEU A 1 95 ? -0.599 1.401 -2.877 1.00 97.69 95 LEU A C 1
ATOM 797 O O . LEU A 1 95 ? -0.653 1.652 -4.075 1.00 97.69 95 LEU A O 1
ATOM 801 N N . ARG A 1 96 ? 0.565 1.339 -2.215 1.00 98.06 96 ARG A N 1
ATOM 802 C CA . ARG A 1 96 ? 1.865 1.634 -2.845 1.00 98.06 96 ARG A CA 1
ATOM 803 C C . ARG A 1 96 ? 2.130 0.765 -4.077 1.00 98.06 96 ARG A C 1
ATOM 805 O O . ARG A 1 96 ? 2.633 1.258 -5.081 1.00 98.06 96 ARG A O 1
ATOM 812 N N . ILE A 1 97 ? 1.804 -0.531 -4.017 1.00 98.00 97 ILE A N 1
ATOM 813 C CA . ILE A 1 97 ? 1.963 -1.440 -5.163 1.00 98.00 97 ILE A CA 1
ATOM 814 C C . ILE A 1 97 ? 1.014 -1.065 -6.304 1.00 98.00 97 ILE A C 1
ATOM 816 O O . ILE A 1 97 ? 1.460 -1.020 -7.449 1.00 98.00 97 ILE A O 1
ATOM 820 N N . ALA A 1 98 ? -0.252 -0.766 -6.007 1.00 97.12 98 ALA A N 1
ATOM 821 C CA . ALA A 1 98 ? -1.216 -0.346 -7.022 1.00 97.12 98 ALA A CA 1
ATOM 822 C C . ALA A 1 98 ? -0.766 0.943 -7.735 1.00 97.12 98 ALA A C 1
ATOM 824 O O . ALA A 1 98 ? -0.725 0.987 -8.966 1.00 97.12 98 ALA A O 1
ATOM 825 N N . ASP A 1 99 ? -0.333 1.946 -6.970 1.00 97.50 99 ASP A N 1
ATOM 826 C CA . ASP A 1 99 ? 0.167 3.214 -7.507 1.00 97.50 99 ASP A CA 1
ATOM 827 C C . ASP A 1 99 ? 1.433 3.027 -8.344 1.00 97.50 99 ASP A C 1
ATOM 829 O O . ASP A 1 99 ? 1.574 3.622 -9.410 1.00 97.50 99 ASP A O 1
ATOM 833 N N . LEU A 1 100 ? 2.343 2.155 -7.904 1.00 97.12 100 LEU A N 1
ATOM 834 C CA . LEU A 1 100 ? 3.547 1.814 -8.655 1.00 97.12 100 LEU A CA 1
ATOM 835 C C . LEU A 1 100 ? 3.214 1.179 -10.004 1.00 97.12 100 LEU A C 1
ATOM 837 O O . LEU A 1 100 ? 3.829 1.534 -11.008 1.00 97.12 100 LEU A O 1
ATOM 841 N N . GLN A 1 101 ? 2.254 0.253 -10.047 1.00 95.88 101 GLN A N 1
ATOM 842 C CA . GLN A 1 101 ? 1.825 -0.363 -11.302 1.00 95.88 101 GLN A CA 1
ATOM 843 C C . GLN A 1 101 ? 1.210 0.685 -12.234 1.00 95.88 101 GLN A C 1
ATOM 845 O O . GLN A 1 101 ? 1.594 0.751 -13.401 1.00 95.88 101 GLN A O 1
ATOM 850 N N . ALA A 1 102 ? 0.325 1.544 -11.720 1.00 95.69 102 ALA A N 1
ATOM 851 C CA . ALA A 1 102 ? -0.279 2.625 -12.496 1.00 95.69 102 ALA A CA 1
ATOM 852 C C . ALA A 1 102 ? 0.775 3.602 -13.048 1.00 95.69 102 ALA A C 1
ATOM 854 O O . ALA A 1 102 ? 0.727 3.974 -14.221 1.00 95.69 102 ALA A O 1
ATOM 855 N N . LEU A 1 103 ? 1.761 3.965 -12.226 1.00 95.62 103 LEU A N 1
ATOM 856 C CA . LEU A 1 103 ? 2.843 4.870 -12.596 1.00 95.62 103 LEU A CA 1
ATOM 857 C C . LEU A 1 103 ? 3.785 4.268 -13.649 1.00 95.62 103 LEU A C 1
ATOM 859 O O . LEU A 1 103 ? 4.201 4.960 -14.573 1.00 95.62 103 LEU A O 1
ATOM 863 N N . ILE A 1 104 ? 4.103 2.975 -13.546 1.00 95.19 104 ILE A N 1
ATOM 864 C CA . ILE A 1 104 ? 4.887 2.277 -14.574 1.00 95.19 104 ILE A CA 1
ATOM 865 C C . ILE A 1 104 ? 4.134 2.277 -15.904 1.00 95.19 104 ILE A C 1
ATOM 867 O O . ILE A 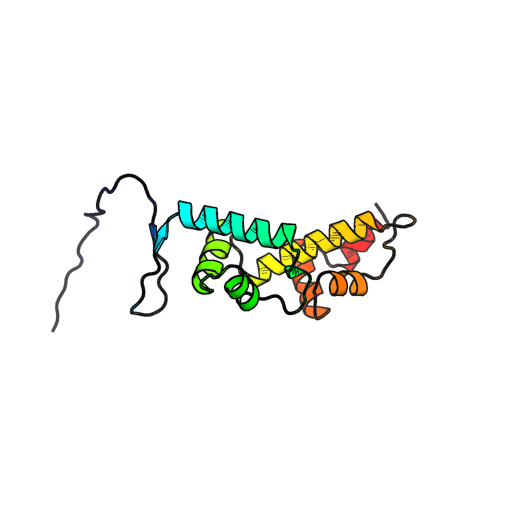1 104 ? 4.734 2.572 -16.935 1.00 95.19 104 ILE A O 1
ATOM 871 N N . MET A 1 105 ? 2.835 1.964 -15.881 1.00 93.56 105 MET A N 1
ATOM 872 C CA . MET A 1 105 ? 2.010 1.894 -17.089 1.00 93.56 105 MET A CA 1
ATOM 873 C C . MET A 1 105 ? 1.831 3.260 -17.764 1.00 93.56 105 MET A C 1
ATOM 875 O O . MET A 1 105 ? 1.769 3.321 -18.990 1.00 93.56 105 MET A O 1
ATOM 879 N N . SER A 1 106 ? 1.779 4.355 -16.998 1.00 95.38 106 SER A N 1
ATOM 880 C CA . SER A 1 106 ? 1.663 5.713 -17.549 1.00 95.38 106 SER A CA 1
ATOM 881 C C . SER A 1 106 ? 2.981 6.273 -18.096 1.00 95.38 106 SER A C 1
ATOM 883 O O . SER A 1 106 ? 2.964 7.160 -18.947 1.00 95.38 106 SER A O 1
ATOM 885 N N . GLU A 1 107 ? 4.123 5.741 -17.656 1.00 95.19 107 GLU A N 1
ATOM 886 C CA . GLU A 1 107 ? 5.462 6.168 -18.075 1.00 95.19 107 GLU A CA 1
ATOM 887 C C . GLU A 1 107 ? 6.157 5.142 -18.999 1.00 95.19 107 GLU A C 1
ATOM 889 O O . GLU A 1 107 ? 7.388 5.049 -19.021 1.00 95.19 107 GLU A O 1
ATOM 894 N N . LEU A 1 108 ? 5.403 4.353 -19.775 1.00 93.38 108 LEU A N 1
ATOM 895 C CA . LEU A 1 108 ? 5.988 3.434 -20.757 1.00 93.38 108 LEU A CA 1
ATOM 896 C C . LEU A 1 108 ? 6.532 4.177 -21.987 1.00 93.38 108 LEU A C 1
ATOM 898 O O . LEU A 1 108 ? 5.874 5.036 -22.569 1.00 93.38 108 LEU A O 1
ATOM 902 N N . ILE A 1 109 ? 7.724 3.781 -22.434 1.00 91.19 109 ILE A N 1
ATOM 903 C CA . ILE A 1 109 ? 8.348 4.214 -23.688 1.00 91.19 109 ILE A CA 1
ATOM 904 C C . ILE A 1 109 ? 8.716 2.956 -24.472 1.00 91.19 109 ILE A C 1
ATOM 906 O O . ILE A 1 109 ? 9.494 2.133 -23.992 1.00 91.19 109 ILE A O 1
ATOM 910 N N . ASN A 1 110 ? 8.163 2.789 -25.676 1.00 90.50 110 ASN A N 1
ATOM 911 C CA . ASN A 1 110 ? 8.364 1.590 -26.504 1.00 90.50 110 ASN A CA 1
ATOM 912 C C . ASN A 1 110 ? 8.088 0.279 -25.732 1.00 90.50 110 ASN A C 1
ATOM 914 O O . ASN A 1 110 ? 8.902 -0.644 -25.759 1.00 90.50 110 ASN A O 1
ATOM 918 N N . ASN A 1 111 ? 6.967 0.223 -25.000 1.00 86.56 111 ASN A N 1
ATOM 919 C CA . ASN A 1 111 ? 6.550 -0.901 -24.142 1.00 86.56 111 ASN A CA 1
ATOM 920 C C . ASN A 1 111 ? 7.551 -1.272 -23.035 1.00 86.56 111 ASN A C 1
ATOM 922 O O . ASN A 1 111 ? 7.579 -2.402 -22.552 1.00 86.56 111 ASN A O 1
ATOM 926 N N . ARG A 1 112 ? 8.392 -0.325 -22.615 1.00 89.31 112 ARG A N 1
ATOM 927 C CA . ARG A 1 112 ? 9.325 -0.505 -21.502 1.00 89.31 112 ARG A CA 1
ATOM 928 C C . ARG A 1 112 ? 9.146 0.611 -20.478 1.00 89.31 112 ARG A C 1
ATOM 930 O O . ARG A 1 112 ? 8.930 1.753 -20.881 1.00 89.31 112 ARG A O 1
ATOM 937 N N . PRO A 1 113 ? 9.259 0.320 -19.172 1.00 91.81 113 PRO A N 1
ATOM 938 C CA . PRO A 1 113 ? 9.267 1.363 -18.154 1.00 91.81 113 PRO A CA 1
ATOM 939 C C . PRO A 1 113 ? 10.383 2.372 -18.418 1.00 91.81 113 PRO A C 1
ATOM 941 O O . PRO A 1 113 ? 11.515 1.984 -18.720 1.00 91.81 113 PRO A O 1
ATOM 944 N N . LYS A 1 114 ? 10.078 3.663 -18.270 1.00 94.50 114 LYS A N 1
ATOM 945 C CA . LYS A 1 114 ? 11.061 4.744 -18.412 1.00 94.50 114 LYS A CA 1
ATOM 946 C C . LYS A 1 114 ? 12.195 4.656 -17.386 1.00 94.50 114 LYS A C 1
ATOM 948 O O . LYS A 1 114 ? 13.332 4.996 -17.707 1.00 94.50 114 LYS A O 1
ATOM 953 N N . TYR A 1 115 ? 11.895 4.203 -16.169 1.00 95.06 115 TYR A N 1
ATOM 954 C CA . TYR A 1 115 ? 12.863 4.057 -15.079 1.00 95.06 115 TYR A CA 1
ATOM 955 C C . TYR A 1 115 ? 12.946 2.617 -14.554 1.00 95.06 115 TYR A C 1
ATOM 957 O O . TYR A 1 115 ? 12.179 1.736 -14.938 1.00 95.06 115 TYR A O 1
ATOM 965 N N . THR A 1 116 ? 13.901 2.348 -13.663 1.00 93.56 116 THR A N 1
ATOM 966 C CA . THR A 1 116 ? 14.028 1.031 -13.024 1.00 93.56 116 THR A CA 1
ATOM 967 C C . THR A 1 116 ? 12.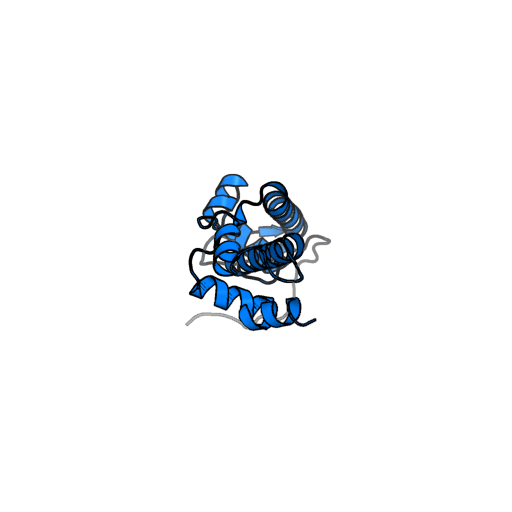900 0.796 -12.016 1.00 93.56 116 THR A C 1
ATOM 969 O O . THR A 1 116 ? 12.367 1.735 -11.429 1.00 93.56 116 THR A O 1
ATOM 972 N N . LEU A 1 117 ? 12.570 -0.469 -11.731 1.00 93.00 117 LEU A N 1
ATOM 973 C CA . LEU A 1 117 ? 11.624 -0.800 -10.651 1.00 93.00 117 LEU A CA 1
ATOM 974 C C . LEU A 1 117 ? 12.041 -0.229 -9.299 1.00 93.00 117 LEU A C 1
ATOM 976 O O . LEU A 1 117 ? 11.187 0.138 -8.506 1.00 93.00 117 LEU A O 1
ATOM 980 N N . GLU A 1 118 ? 13.345 -0.176 -9.034 1.00 94.56 118 GLU A N 1
ATOM 981 C CA . GLU A 1 118 ? 13.882 0.344 -7.779 1.00 94.56 118 GLU A CA 1
ATOM 982 C C . GLU A 1 118 ? 13.606 1.847 -7.641 1.00 94.56 118 GLU A C 1
ATOM 984 O O . GLU A 1 118 ? 13.206 2.295 -6.569 1.00 94.56 118 GLU A O 1
ATOM 989 N N . TYR A 1 119 ? 13.692 2.600 -8.745 1.00 95.88 119 TYR A N 1
ATOM 990 C CA . TYR A 1 119 ? 13.259 3.996 -8.785 1.00 95.88 119 TYR A CA 1
ATOM 991 C C . TYR A 1 119 ? 11.763 4.133 -8.477 1.00 95.88 119 TYR A C 1
ATOM 993 O O . TYR A 1 119 ? 11.387 4.921 -7.611 1.00 95.88 119 TYR A O 1
ATOM 1001 N N . TYR A 1 120 ? 10.909 3.348 -9.141 1.00 96.81 120 TYR A N 1
ATOM 1002 C CA . TYR A 1 120 ? 9.465 3.401 -8.899 1.00 96.81 120 TYR A CA 1
ATOM 1003 C C . TYR A 1 120 ? 9.104 3.005 -7.466 1.00 96.81 120 TYR A C 1
ATOM 1005 O O . TYR A 1 120 ? 8.291 3.677 -6.840 1.00 96.81 120 TYR A O 1
ATOM 1013 N N . ALA A 1 121 ? 9.733 1.957 -6.929 1.00 96.75 121 ALA A N 1
ATOM 1014 C CA . ALA A 1 121 ? 9.517 1.494 -5.562 1.00 96.75 121 ALA A CA 1
ATOM 1015 C C . ALA A 1 121 ? 9.865 2.582 -4.543 1.00 96.75 121 ALA A C 1
ATOM 1017 O O . ALA A 1 121 ? 9.077 2.848 -3.639 1.00 96.75 121 ALA A O 1
ATOM 1018 N N . HIS A 1 122 ? 11.006 3.251 -4.718 1.00 97.12 122 HIS A N 1
ATOM 1019 C CA . HIS A 1 122 ? 11.389 4.370 -3.865 1.00 97.12 122 HIS A CA 1
ATOM 1020 C C . HIS A 1 122 ? 10.412 5.547 -4.001 1.00 97.12 122 HIS A C 1
ATOM 1022 O O . HIS A 1 122 ? 10.018 6.141 -3.003 1.00 97.12 122 HIS A O 1
ATOM 1028 N N . LYS A 1 123 ? 9.977 5.861 -5.230 1.00 97.00 123 LYS A N 1
ATOM 1029 C CA . LYS A 1 123 ? 9.041 6.960 -5.515 1.00 97.00 123 LYS A CA 1
ATOM 1030 C C . LYS A 1 123 ? 7.677 6.779 -4.838 1.00 97.00 123 LYS A C 1
ATOM 1032 O O . LYS A 1 123 ? 7.093 7.774 -4.432 1.00 97.00 123 LYS A O 1
ATOM 1037 N N . VAL A 1 124 ? 7.203 5.541 -4.676 1.00 97.56 124 VAL A N 1
ATOM 1038 C CA . VAL A 1 124 ? 5.950 5.234 -3.954 1.00 97.56 124 VAL A CA 1
ATOM 1039 C C . VAL A 1 124 ? 6.157 4.916 -2.466 1.00 97.56 124 VAL A C 1
ATOM 1041 O O . VAL A 1 124 ? 5.264 4.368 -1.824 1.00 97.56 124 VAL A O 1
ATOM 1044 N N . GLY A 1 125 ? 7.331 5.203 -1.898 1.00 97.25 125 GLY A N 1
ATOM 1045 C CA . GLY A 1 125 ? 7.543 5.131 -0.450 1.00 97.25 125 GLY A CA 1
ATOM 1046 C C . GLY A 1 125 ? 8.117 3.819 0.095 1.00 97.25 125 GLY A C 1
ATOM 1047 O O . GLY A 1 125 ? 8.031 3.563 1.296 1.00 97.25 125 GLY A O 1
ATOM 1048 N N . PHE A 1 126 ? 8.703 2.941 -0.728 1.00 97.69 126 PHE A N 1
ATOM 1049 C CA . PHE A 1 126 ? 9.422 1.773 -0.199 1.00 97.69 126 PHE A CA 1
ATOM 1050 C C . PHE A 1 126 ? 10.857 2.121 0.221 1.00 97.69 126 PHE A C 1
ATOM 1052 O O . PHE A 1 126 ? 11.703 2.437 -0.608 1.00 97.69 126 PHE A O 1
ATOM 1059 N N . HIS A 1 127 ? 11.159 1.919 1.505 1.00 91.25 127 HIS A N 1
ATOM 1060 C CA . HIS A 1 127 ? 12.495 2.101 2.091 1.00 91.25 127 HIS A CA 1
ATOM 1061 C C . HIS A 1 127 ? 13.549 1.074 1.676 1.00 91.25 127 HIS A C 1
ATOM 1063 O O . HIS A 1 127 ? 14.747 1.312 1.804 1.00 91.25 127 HIS A O 1
ATOM 1069 N N . SER A 1 128 ? 13.127 -0.130 1.287 1.00 94.62 128 SER A N 1
ATOM 1070 C CA . SER A 1 128 ? 14.066 -1.202 0.972 1.00 94.62 128 SER A CA 1
ATOM 1071 C C . SER A 1 128 ? 13.514 -2.169 -0.056 1.00 94.62 128 SER A C 1
ATOM 1073 O O . SER A 1 128 ? 12.321 -2.491 -0.087 1.00 94.62 128 SER A O 1
ATOM 1075 N N . ARG A 1 129 ? 14.436 -2.732 -0.836 1.00 94.69 129 ARG A N 1
ATOM 1076 C CA . ARG A 1 129 ? 14.154 -3.771 -1.825 1.00 94.69 129 ARG A CA 1
ATOM 1077 C C . ARG A 1 129 ? 13.527 -5.026 -1.213 1.00 94.69 129 ARG A C 1
ATOM 1079 O O . ARG A 1 129 ? 12.679 -5.651 -1.838 1.00 94.69 129 ARG A O 1
ATOM 1086 N N . SER A 1 130 ? 13.907 -5.387 0.016 1.00 95.19 130 SER A N 1
ATOM 1087 C CA . SER A 1 130 ? 13.340 -6.547 0.720 1.00 95.19 130 SER A CA 1
ATOM 1088 C C . SER A 1 130 ? 11.860 -6.341 1.055 1.00 95.19 130 SER A C 1
ATOM 1090 O O . SER A 1 130 ? 11.042 -7.217 0.770 1.00 95.19 130 SER A O 1
ATOM 1092 N N . SER A 1 131 ? 11.505 -5.169 1.599 1.00 95.31 131 SER A N 1
ATOM 1093 C CA . SER A 1 131 ? 10.108 -4.821 1.892 1.00 95.31 131 SER A CA 1
ATOM 1094 C C . SER A 1 131 ? 9.277 -4.756 0.610 1.00 95.31 131 SER A C 1
ATOM 1096 O O . SER A 1 131 ? 8.239 -5.413 0.514 1.00 95.31 131 SER A O 1
ATOM 1098 N N . PHE A 1 132 ? 9.799 -4.075 -0.416 1.00 97.38 132 PHE A N 1
ATOM 1099 C CA . PHE A 1 132 ? 9.175 -3.989 -1.734 1.00 97.38 132 PHE A CA 1
ATOM 1100 C C . PHE A 1 132 ? 8.904 -5.370 -2.340 1.00 97.38 132 PHE A C 1
ATOM 1102 O O . PHE A 1 132 ? 7.765 -5.679 -2.669 1.00 97.38 132 PHE A O 1
ATOM 1109 N N . ASN A 1 133 ? 9.914 -6.238 -2.434 1.00 96.44 133 ASN A N 1
ATOM 1110 C CA . ASN A 1 133 ? 9.758 -7.557 -3.051 1.00 96.44 133 ASN A CA 1
ATOM 1111 C C . ASN A 1 133 ? 8.710 -8.418 -2.331 1.00 96.44 133 ASN A C 1
ATOM 1113 O O . ASN A 1 133 ? 7.924 -9.107 -2.984 1.00 96.44 133 ASN A O 1
ATOM 1117 N N . LYS A 1 134 ? 8.690 -8.383 -0.990 1.00 96.06 134 LYS A N 1
ATOM 1118 C CA . LYS A 1 134 ? 7.697 -9.109 -0.184 1.00 96.06 134 LYS A CA 1
ATOM 1119 C C . LYS A 1 134 ? 6.290 -8.570 -0.431 1.00 96.06 134 LYS A C 1
ATOM 1121 O O . LYS A 1 134 ? 5.390 -9.355 -0.717 1.00 96.06 134 LYS A O 1
ATOM 1126 N N . ALA A 1 135 ? 6.117 -7.251 -0.360 1.00 96.94 135 ALA A N 1
ATOM 1127 C CA . ALA A 1 135 ? 4.840 -6.591 -0.603 1.00 96.94 135 ALA A CA 1
ATOM 1128 C C . ALA A 1 135 ? 4.328 -6.831 -2.029 1.00 96.94 135 ALA A C 1
ATOM 1130 O O . ALA A 1 135 ? 3.156 -7.158 -2.211 1.00 96.94 135 ALA A O 1
ATOM 1131 N N . PHE A 1 136 ? 5.202 -6.725 -3.031 1.00 97.38 136 PHE A N 1
ATOM 1132 C CA . PHE A 1 136 ? 4.855 -6.929 -4.434 1.00 97.38 136 PHE A CA 1
ATOM 1133 C C . PHE A 1 136 ? 4.354 -8.353 -4.666 1.00 97.38 136 PHE A C 1
ATOM 1135 O O . PHE A 1 136 ? 3.265 -8.543 -5.206 1.00 97.38 136 PHE A O 1
ATOM 1142 N N . LYS A 1 137 ? 5.095 -9.359 -4.184 1.00 96.31 137 LYS A N 1
ATOM 1143 C CA . LYS A 1 137 ? 4.693 -10.763 -4.324 1.00 96.31 137 LYS A CA 1
ATOM 1144 C C . LYS A 1 137 ? 3.403 -11.077 -3.576 1.00 96.31 137 LYS A C 1
ATOM 1146 O O . LYS A 1 137 ? 2.566 -11.795 -4.109 1.00 96.31 137 LYS A O 1
ATOM 1151 N N . LEU A 1 138 ? 3.226 -10.531 -2.373 1.00 95.81 138 LEU A N 1
ATOM 1152 C CA . LEU A 1 138 ? 2.004 -10.719 -1.592 1.00 95.81 138 LEU A CA 1
ATOM 1153 C C . LEU A 1 138 ? 0.766 -10.175 -2.320 1.00 95.81 138 LEU A C 1
ATOM 1155 O O . LEU A 1 138 ? -0.270 -10.829 -2.318 1.00 95.81 138 LEU A O 1
ATOM 1159 N N . ASN A 1 139 ? 0.873 -8.995 -2.935 1.00 95.38 139 ASN A N 1
ATOM 1160 C CA . ASN A 1 139 ? -0.272 -8.319 -3.550 1.00 95.38 139 ASN A CA 1
ATOM 1161 C C . ASN A 1 139 ? -0.553 -8.760 -4.992 1.00 95.38 139 ASN A C 1
ATOM 1163 O O . ASN A 1 139 ? -1.695 -8.687 -5.429 1.00 95.38 139 ASN A O 1
ATOM 1167 N N . THR A 1 140 ? 0.466 -9.202 -5.733 1.00 94.56 140 THR A N 1
ATOM 1168 C CA . THR A 1 140 ? 0.332 -9.532 -7.166 1.00 94.56 140 THR A CA 1
ATOM 1169 C C . THR A 1 140 ? 0.462 -11.024 -7.471 1.00 94.56 140 THR A C 1
ATOM 1171 O O . THR A 1 140 ? 0.145 -11.451 -8.575 1.00 94.56 140 THR A O 1
ATOM 1174 N N . GLY A 1 141 ? 0.989 -11.824 -6.537 1.00 95.56 141 GLY A N 1
ATOM 1175 C CA . GLY A 1 141 ? 1.387 -13.215 -6.782 1.00 95.56 141 GLY A CA 1
ATOM 1176 C C . GLY A 1 141 ? 2.66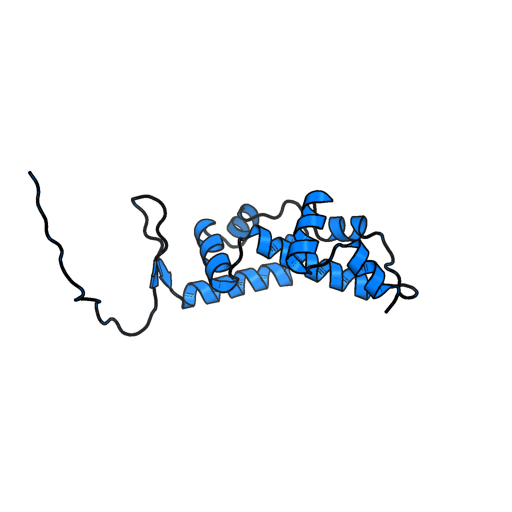3 -13.370 -7.622 1.00 95.56 141 GLY A C 1
ATOM 1177 O O . GLY A 1 141 ? 3.197 -14.475 -7.726 1.00 95.56 141 GLY A O 1
ATOM 1178 N N . LEU A 1 142 ? 3.196 -12.279 -8.179 1.00 94.44 142 LEU A N 1
ATOM 1179 C CA . LEU A 1 142 ? 4.345 -12.266 -9.078 1.00 94.44 142 LEU A CA 1
ATOM 1180 C C . LEU A 1 142 ? 5.570 -11.657 -8.399 1.00 94.44 142 LEU A C 1
ATOM 1182 O O . LEU A 1 142 ? 5.481 -10.840 -7.486 1.00 94.44 142 LEU A O 1
ATOM 1186 N N . THR A 1 143 ? 6.756 -12.025 -8.868 1.00 93.75 143 THR A N 1
ATOM 1187 C CA . THR A 1 143 ? 7.952 -11.223 -8.587 1.00 93.75 143 THR A CA 1
ATOM 1188 C C . THR A 1 143 ? 7.937 -9.950 -9.443 1.00 93.75 143 THR A C 1
ATOM 1190 O O . THR A 1 143 ? 7.396 -9.972 -10.553 1.00 93.75 143 THR A O 1
ATOM 1193 N N . PRO A 1 144 ? 8.582 -8.856 -9.000 1.00 91.94 144 PRO A N 1
ATOM 1194 C CA . PRO A 1 144 ? 8.662 -7.635 -9.803 1.00 91.94 144 PRO A CA 1
ATOM 1195 C C . PRO A 1 144 ? 9.237 -7.871 -11.212 1.00 91.94 144 PRO A C 1
ATOM 1197 O O . PRO A 1 144 ? 8.770 -7.289 -12.186 1.00 91.94 144 PRO A O 1
ATOM 1200 N N . THR A 1 145 ? 10.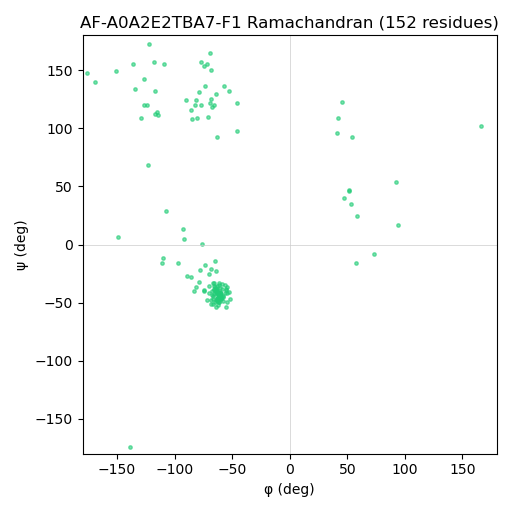212 -8.778 -11.345 1.00 90.19 145 THR A N 1
ATOM 1201 C CA . THR A 1 145 ? 10.793 -9.156 -12.642 1.00 90.19 145 THR A CA 1
ATOM 1202 C C . THR A 1 145 ? 9.789 -9.873 -13.542 1.00 90.19 145 THR A C 1
ATOM 1204 O O . THR A 1 145 ? 9.721 -9.561 -14.724 1.00 90.19 145 THR A O 1
ATOM 1207 N N . GLN A 1 146 ? 8.985 -10.798 -13.001 1.00 93.56 146 GLN A N 1
ATOM 1208 C CA . GLN A 1 146 ? 7.933 -11.473 -13.776 1.00 93.56 146 GLN A CA 1
ATOM 1209 C C . GLN A 1 146 ? 6.884 -10.482 -14.283 1.00 93.56 146 GLN A C 1
ATOM 1211 O O . GLN A 1 146 ? 6.488 -10.564 -15.441 1.00 93.56 146 GLN A O 1
ATOM 1216 N N . PHE A 1 147 ? 6.482 -9.527 -13.442 1.00 91.88 147 PHE A N 1
ATOM 1217 C CA . PHE A 1 147 ? 5.568 -8.459 -13.839 1.00 91.88 147 PHE A CA 1
ATOM 1218 C C . PHE A 1 147 ? 6.134 -7.614 -14.989 1.00 91.88 147 PHE A C 1
ATOM 1220 O O . PHE A 1 147 ? 5.448 -7.388 -15.981 1.00 91.88 147 PHE A O 1
ATOM 1227 N N . LEU A 1 148 ? 7.408 -7.208 -14.915 1.00 87.94 148 LEU A N 1
ATOM 1228 C CA . LEU A 1 148 ? 8.042 -6.486 -16.022 1.00 87.94 148 LEU A CA 1
ATOM 1229 C C . LEU A 1 148 ? 8.088 -7.298 -17.312 1.00 87.94 148 LEU A C 1
ATOM 1231 O O . LEU A 1 148 ? 7.837 -6.746 -18.379 1.00 87.94 148 LEU A O 1
ATOM 1235 N N . SER A 1 149 ? 8.409 -8.589 -17.228 1.00 88.69 149 SER A N 1
ATOM 1236 C CA . SER A 1 149 ? 8.436 -9.446 -18.411 1.00 88.69 149 SER A CA 1
ATOM 1237 C C . SER A 1 149 ? 7.076 -9.494 -19.107 1.00 88.69 149 SER A C 1
ATOM 1239 O O . SER A 1 149 ? 7.049 -9.453 -20.330 1.00 88.69 149 SER A O 1
ATOM 1241 N N . GLN A 1 150 ? 5.970 -9.511 -18.355 1.00 88.56 150 GLN A N 1
ATOM 1242 C CA . GLN A 1 150 ? 4.616 -9.476 -18.924 1.00 88.56 150 GLN A CA 1
ATOM 1243 C C . GLN A 1 150 ? 4.290 -8.149 -19.620 1.00 88.56 150 GLN A C 1
ATOM 1245 O O . GLN A 1 150 ? 3.569 -8.145 -20.607 1.00 88.56 150 GLN A O 1
ATOM 1250 N N . ILE A 1 151 ? 4.825 -7.024 -19.137 1.00 84.00 151 ILE A N 1
ATOM 1251 C CA . ILE A 1 151 ? 4.621 -5.717 -19.783 1.00 84.00 151 ILE A CA 1
ATOM 1252 C C . ILE A 1 151 ? 5.458 -5.590 -21.061 1.00 84.00 151 ILE A C 1
ATOM 1254 O O . ILE A 1 151 ? 5.001 -5.026 -22.051 1.00 84.00 151 ILE A O 1
ATOM 1258 N N . ILE A 1 152 ? 6.701 -6.080 -21.029 1.00 80.44 152 ILE A N 1
ATOM 1259 C CA . ILE A 1 152 ? 7.664 -5.927 -22.129 1.00 80.44 152 ILE A CA 1
ATOM 1260 C C . ILE A 1 152 ? 7.390 -6.926 -23.263 1.00 80.44 152 ILE A C 1
ATOM 1262 O O . ILE A 1 152 ? 7.639 -6.608 -24.427 1.00 80.44 152 ILE A O 1
ATOM 1266 N N . TYR A 1 153 ? 6.880 -8.113 -22.929 1.00 75.75 153 TYR A N 1
ATOM 1267 C CA . TYR A 1 153 ? 6.524 -9.179 -23.867 1.00 75.75 153 TYR A CA 1
ATOM 1268 C C . TYR A 1 153 ? 5.041 -9.568 -23.698 1.00 75.75 153 TYR A C 1
ATOM 1270 O O . TYR A 1 153 ? 4.766 -10.650 -23.171 1.00 75.75 153 TYR A O 1
ATOM 1278 N N . PRO A 1 154 ? 4.105 -8.670 -24.063 1.00 62.12 154 PRO A N 1
ATOM 1279 C CA . PRO A 1 154 ? 2.670 -8.908 -23.933 1.00 62.12 154 PRO A CA 1
ATOM 1280 C C . PRO A 1 154 ? 2.136 -9.928 -24.946 1.00 62.12 154 PRO A C 1
ATOM 1282 O O . PRO A 1 154 ? 2.739 -10.070 -26.038 1.00 62.12 154 PRO A O 1
#

Sequence (154 aa):
MEAQKTITEEQLPLIQNEQLVIVTENNQKKILLTELQIDEWCEKIDHYLTTMTPHWDPEFDSATISKELHFNRTYLSIVISTKKHLRFENYINKLRIADLQALIMSELINNRPKYTLEYYAHKVGFHSRSSFNKAFKLNTGLTPTQFLSQIIYP

Nearest PDB structures (foldseek):
  3oou-assembly1_A  TM=8.131E-01  e=1.271E-05  Listeria innocua
  6swi-assembly1_A  TM=8.136E-01  e=5.211E-05  Geobacillus stearothermophilus
  3lsg-assembly1_A  TM=7.693E-01  e=1.215E-04  Fusobacterium nucleatum subsp. nucleatum
  3lsg-assembly3_E  TM=7.056E-01  e=2.997E-04  Fusobacterium nucleatum subsp. nucleatum
  3lsg-assembly2_D  TM=7.239E-01  e=1.229E-03  Fusobacterium nucleatum subsp. nucleatum

Mean predicted aligned error: 9.82 Å

Foldseek 3Di:
DDDDDDDDDDDDPPDPDWDWDFDDDDDDDTDTDTPVNLVVVLVVVVCCCVVVVCLLALPDDLVVVCVVVVHDSVSVQVSCCVPVVDGPVLVSLLVLLVVLVVQQVVQDDLLAGPDDSVVSSNRSRDPDPVVNQVSNCVNPVDGPVVVRCVSNPD

Radius of gyration: 21.53 Å; Cα contacts (8 Å, |Δi|>4): 132; chains: 1; bounding box: 47×38×74 Å